Protein AF-A0A7Y7NNA1-F1 (afdb_monomer_lite)

Radius of gyration: 13.97 Å; chains: 1; bounding box: 38×29×33 Å

Foldseek 3Di:
DQQWEKEKEAEAEAEPDPPLDDPCPDPVVVVLQVVLQVVCVVVRHGYYYYYDDVDYFYDPDLLSVQLRIWMATVVLPRHTHGLCQQPPDDPPSDNSVSVSVSVVCCSPPVVPRDDPPPDDPRPPGNPPPD

Structure (mmCIF, N/CA/C/O backbone):
data_AF-A0A7Y7NNA1-F1
#
_entry.id   AF-A0A7Y7NNA1-F1
#
loop_
_atom_site.group_PDB
_atom_site.id
_atom_site.type_symbol
_atom_site.label_atom_id
_atom_site.label_alt_id
_atom_site.label_comp_id
_atom_site.label_asym_id
_atom_site.label_entity_id
_atom_site.label_seq_id
_atom_site.pdbx_PDB_ins_code
_atom_site.Cartn_x
_atom_site.Cartn_y
_atom_site.Cartn_z
_atom_site.occupancy
_atom_site.B_iso_or_equiv
_atom_site.auth_seq_id
_atom_site.auth_comp_id
_atom_site.auth_asym_id
_atom_site.auth_atom_id
_atom_site.pdbx_PDB_model_num
ATOM 1 N N . MET A 1 1 ? -19.482 9.100 15.088 1.00 51.72 1 MET A N 1
ATOM 2 C CA . MET A 1 1 ? -18.130 8.512 15.195 1.00 51.72 1 MET A CA 1
ATOM 3 C C . MET A 1 1 ? -17.368 8.971 13.969 1.00 51.72 1 MET A C 1
ATOM 5 O O . MET A 1 1 ? -17.940 8.893 12.891 1.00 51.72 1 MET A O 1
ATOM 9 N N . SER A 1 2 ? -16.178 9.555 14.125 1.00 74.62 2 SER A N 1
ATOM 10 C CA . SER A 1 2 ? -15.379 9.963 12.962 1.00 74.62 2 SER A CA 1
ATOM 11 C C . SER A 1 2 ? -14.860 8.707 12.276 1.00 74.62 2 SER A C 1
ATOM 13 O O . SER A 1 2 ? -14.284 7.856 12.950 1.00 74.62 2 SER A O 1
ATOM 15 N N . MET A 1 3 ? -15.095 8.585 10.974 1.00 86.81 3 MET A N 1
ATOM 16 C CA . MET A 1 3 ? -14.561 7.485 10.175 1.00 86.81 3 MET A CA 1
ATOM 17 C C . MET A 1 3 ? -13.034 7.598 10.143 1.00 86.81 3 MET A C 1
ATOM 19 O O . MET A 1 3 ? -12.496 8.706 10.038 1.00 86.81 3 MET A O 1
ATOM 23 N N . LYS A 1 4 ? -12.330 6.475 10.293 1.00 94.62 4 LYS A N 1
ATOM 24 C CA . LYS A 1 4 ? -10.868 6.448 10.174 1.00 94.62 4 LYS A CA 1
ATOM 25 C C . LYS A 1 4 ? -10.510 6.560 8.698 1.00 94.62 4 LYS A C 1
ATOM 27 O O . LYS A 1 4 ? -11.035 5.793 7.904 1.00 94.62 4 LYS A O 1
ATOM 32 N N . LYS A 1 5 ? -9.631 7.492 8.335 1.00 97.06 5 LYS A N 1
ATOM 33 C CA . LYS A 1 5 ? -9.241 7.733 6.941 1.00 97.06 5 LYS A CA 1
ATOM 34 C C . LYS A 1 5 ? -7.835 7.210 6.683 1.00 97.06 5 LYS A C 1
ATOM 36 O O . LYS A 1 5 ? -6.890 7.654 7.333 1.00 97.06 5 LYS A O 1
ATOM 41 N N . ILE A 1 6 ? -7.716 6.301 5.722 1.00 98.00 6 ILE A N 1
ATOM 42 C CA . ILE A 1 6 ? -6.454 5.777 5.210 1.00 98.00 6 ILE A CA 1
ATOM 43 C C . ILE A 1 6 ? -6.301 6.220 3.756 1.00 98.00 6 ILE A C 1
ATOM 45 O O . ILE A 1 6 ? -7.232 6.122 2.963 1.00 98.00 6 ILE A O 1
ATOM 49 N N . THR A 1 7 ? -5.110 6.675 3.386 1.00 98.06 7 THR A N 1
ATOM 50 C CA . THR A 1 7 ? -4.791 7.035 2.001 1.00 98.06 7 THR A CA 1
ATOM 51 C C . THR A 1 7 ? -3.588 6.244 1.520 1.00 98.06 7 THR A C 1
ATOM 53 O O . THR A 1 7 ? -2.519 6.303 2.131 1.00 98.06 7 THR A O 1
ATOM 56 N N . ILE A 1 8 ? -3.750 5.534 0.406 1.00 97.19 8 ILE A N 1
ATOM 57 C CA . ILE A 1 8 ? -2.656 4.959 -0.370 1.00 97.19 8 ILE A CA 1
ATOM 58 C C . ILE A 1 8 ? -2.158 6.036 -1.334 1.00 97.19 8 ILE A C 1
ATOM 60 O O . ILE A 1 8 ? -2.930 6.532 -2.147 1.00 97.19 8 ILE A O 1
ATOM 64 N N . SER A 1 9 ? -0.876 6.395 -1.280 1.00 96.00 9 SER A N 1
ATOM 65 C CA . SER A 1 9 ? -0.259 7.254 -2.300 1.00 96.00 9 SER A CA 1
ATOM 66 C C . SER A 1 9 ? 0.717 6.450 -3.144 1.00 96.00 9 SER A C 1
ATOM 68 O O . SER A 1 9 ? 1.634 5.827 -2.605 1.00 96.00 9 SER A O 1
ATOM 70 N N . ILE A 1 10 ? 0.550 6.486 -4.463 1.00 95.62 10 ILE A N 1
ATOM 71 C CA . ILE A 1 10 ? 1.491 5.880 -5.405 1.00 95.62 10 ILE A CA 1
ATOM 72 C C . ILE A 1 10 ? 2.464 6.950 -5.885 1.00 95.62 10 ILE A C 1
ATOM 74 O O . ILE A 1 10 ? 2.066 7.890 -6.570 1.00 95.62 10 ILE A O 1
ATOM 78 N N . CYS A 1 11 ? 3.732 6.813 -5.508 1.00 93.56 11 CYS A N 1
ATOM 79 C CA . CYS A 1 11 ? 4.807 7.675 -5.980 1.00 93.56 11 CYS A CA 1
ATOM 80 C C . CYS A 1 11 ? 5.125 7.403 -7.454 1.00 93.56 11 CYS A C 1
ATOM 82 O O . CYS A 1 11 ? 4.969 6.273 -7.928 1.00 93.56 11 CYS A O 1
ATOM 84 N N . SER A 1 12 ? 5.671 8.406 -8.141 1.00 92.44 12 SER A N 1
ATOM 85 C CA . SER A 1 12 ? 6.315 8.217 -9.444 1.00 92.44 12 SER A CA 1
ATOM 86 C C . SER A 1 12 ? 7.409 7.151 -9.364 1.00 92.44 12 SER A C 1
ATOM 88 O O . SER A 1 12 ? 8.113 7.025 -8.357 1.00 92.44 12 SER A O 1
ATOM 90 N N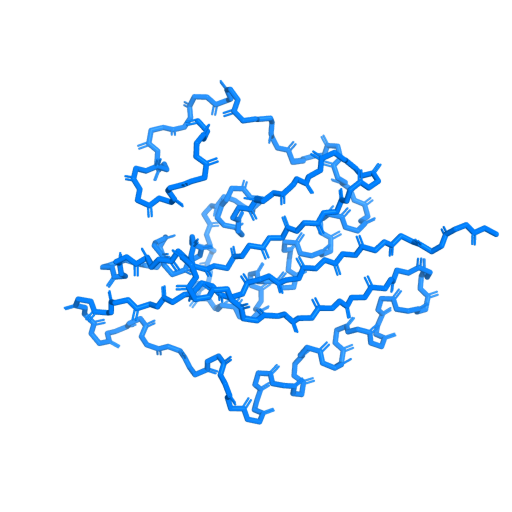 . GLN A 1 13 ? 7.574 6.375 -10.434 1.00 91.75 13 GLN A N 1
ATOM 91 C CA . GLN A 1 13 ? 8.497 5.239 -10.461 1.00 91.75 13 GLN A CA 1
ATOM 92 C C . GLN A 1 13 ? 9.456 5.350 -11.635 1.00 91.75 13 GLN A C 1
ATOM 94 O O . GLN A 1 13 ? 9.044 5.336 -12.793 1.00 91.75 13 GLN A O 1
ATOM 99 N N . ASN A 1 14 ? 10.748 5.383 -11.331 1.00 91.31 14 ASN A N 1
ATOM 100 C CA . ASN A 1 14 ? 11.796 5.226 -12.325 1.00 91.31 14 ASN A CA 1
ATOM 101 C C . ASN A 1 14 ? 12.332 3.790 -12.260 1.00 91.31 14 ASN A C 1
ATOM 103 O O . ASN A 1 14 ? 13.151 3.459 -11.401 1.00 91.31 14 ASN A O 1
ATOM 107 N N . HIS A 1 15 ? 11.835 2.916 -13.135 1.00 89.12 15 HIS A N 1
ATOM 108 C CA . HIS A 1 15 ? 12.225 1.504 -13.168 1.00 89.12 15 HIS A CA 1
ATOM 109 C C . HIS A 1 15 ? 13.588 1.331 -13.835 1.00 89.12 15 HIS A C 1
ATOM 111 O O . HIS A 1 15 ? 13.714 1.461 -15.049 1.00 89.12 15 HIS A O 1
ATOM 117 N N . ILE A 1 16 ? 14.603 0.989 -13.038 1.00 87.56 16 ILE A N 1
ATOM 118 C CA . ILE A 1 16 ? 15.959 0.682 -13.523 1.00 87.56 16 ILE A CA 1
ATOM 119 C C . ILE A 1 16 ? 16.007 -0.738 -14.114 1.00 87.56 16 ILE A C 1
ATOM 121 O O . ILE A 1 16 ? 16.844 -1.039 -14.965 1.00 87.56 16 ILE A O 1
ATOM 125 N N . ARG A 1 17 ? 15.105 -1.624 -13.669 1.00 80.00 17 ARG A N 1
ATOM 126 C CA . ARG A 1 17 ? 14.950 -3.002 -14.156 1.00 80.00 17 ARG A CA 1
ATOM 127 C C . ARG A 1 17 ? 13.487 -3.293 -14.471 1.00 80.00 17 ARG A C 1
ATOM 129 O O . ARG A 1 17 ? 12.608 -2.904 -13.711 1.00 80.00 17 ARG A O 1
ATOM 136 N N . ASP A 1 18 ? 13.238 -4.057 -15.531 1.00 80.38 18 ASP A N 1
ATOM 137 C CA . ASP A 1 18 ? 11.873 -4.383 -15.970 1.00 80.38 18 ASP A CA 1
ATOM 138 C C . ASP A 1 18 ? 11.161 -5.410 -15.078 1.00 80.38 18 ASP A C 1
ATOM 140 O O . ASP A 1 18 ? 9.935 -5.435 -15.023 1.00 80.38 18 ASP A O 1
ATOM 144 N N . ASN A 1 19 ? 11.913 -6.222 -14.329 1.00 81.81 19 ASN A N 1
ATOM 145 C CA . ASN A 1 19 ? 11.385 -7.347 -13.547 1.00 81.81 19 ASN A CA 1
ATOM 146 C C . ASN A 1 19 ? 10.472 -6.935 -12.374 1.00 81.81 19 ASN A C 1
ATOM 148 O O . ASN A 1 19 ? 9.914 -7.806 -11.713 1.00 81.81 19 ASN A O 1
ATOM 152 N N . TRP A 1 20 ? 10.340 -5.634 -12.099 1.00 84.06 20 TRP A N 1
ATOM 153 C CA . TRP A 1 20 ? 9.505 -5.084 -11.026 1.00 84.06 20 TRP A CA 1
ATOM 154 C C . TRP A 1 20 ? 8.433 -4.116 -11.530 1.00 84.06 20 TRP A C 1
ATOM 156 O O . TRP A 1 20 ? 7.792 -3.439 -10.727 1.00 84.06 20 TRP A O 1
ATOM 166 N N . LYS A 1 21 ? 8.217 -4.047 -12.847 1.00 85.56 21 LYS A N 1
ATOM 167 C CA . LYS A 1 21 ? 7.135 -3.249 -13.421 1.00 85.56 21 LYS A CA 1
ATOM 168 C C . LYS A 1 21 ? 5.790 -3.864 -13.049 1.00 85.56 21 LYS A C 1
ATOM 170 O O . LYS A 1 21 ? 5.493 -4.997 -13.413 1.00 85.56 21 LYS A O 1
ATOM 175 N N . VAL A 1 22 ? 4.973 -3.087 -12.345 1.00 84.94 22 VAL A N 1
ATOM 176 C CA . VAL A 1 22 ? 3.584 -3.424 -12.024 1.00 84.94 22 VAL A CA 1
ATOM 177 C C . VAL A 1 22 ? 2.701 -2.291 -12.516 1.00 84.94 22 VAL A C 1
ATOM 179 O O . VAL A 1 22 ? 3.024 -1.118 -12.322 1.00 84.94 22 VAL A O 1
ATOM 182 N N . ASN A 1 23 ? 1.589 -2.636 -13.161 1.00 87.75 23 ASN A N 1
ATOM 183 C CA . ASN A 1 23 ? 0.637 -1.648 -13.636 1.00 87.75 23 ASN A CA 1
ATOM 184 C C . ASN A 1 23 ? -0.238 -1.148 -12.474 1.00 87.75 23 ASN A C 1
ATOM 186 O O . ASN A 1 23 ? -1.253 -1.755 -12.152 1.00 87.75 23 ASN A O 1
ATOM 190 N N . LEU A 1 24 ? 0.166 -0.039 -11.853 1.00 88.62 24 LEU A N 1
ATOM 191 C CA . LEU A 1 24 ? -0.586 0.633 -10.784 1.00 88.62 24 LEU A CA 1
ATOM 192 C C . LEU A 1 24 ? -1.543 1.714 -11.311 1.00 88.62 24 LEU A C 1
ATOM 194 O O . LEU A 1 24 ? -1.911 2.616 -10.563 1.00 88.62 24 LEU A O 1
ATOM 198 N N . GLU A 1 25 ? -1.871 1.685 -12.601 1.00 85.75 25 GLU A N 1
ATOM 199 C CA . GLU A 1 25 ? -2.818 2.610 -13.250 1.00 85.75 25 GLU A CA 1
ATOM 200 C C . GLU A 1 25 ? -3.918 1.873 -14.023 1.00 85.75 25 GLU A C 1
ATOM 202 O O . GLU A 1 25 ? -4.859 2.494 -14.507 1.00 85.75 25 GLU A O 1
ATOM 207 N N . GLY A 1 26 ? -3.797 0.552 -14.164 1.00 89.50 26 GLY A N 1
ATOM 208 C CA . GLY A 1 26 ? -4.732 -0.261 -14.927 1.00 89.50 26 GLY A CA 1
ATOM 209 C C . GLY A 1 26 ? -5.962 -0.686 -14.138 1.00 89.50 26 GLY A C 1
ATOM 210 O O . GLY A 1 26 ? -5.991 -0.644 -12.908 1.00 89.50 26 GLY A O 1
ATOM 211 N N . ASP A 1 27 ? -6.940 -1.201 -14.880 1.00 94.19 27 ASP A N 1
ATOM 212 C CA . ASP A 1 27 ? -8.229 -1.670 -14.363 1.00 94.19 27 ASP A CA 1
ATOM 213 C C . ASP A 1 27 ? -8.088 -2.700 -13.238 1.00 94.19 27 ASP A C 1
ATOM 215 O O . ASP A 1 27 ? -8.861 -2.686 -12.287 1.00 94.19 27 ASP A O 1
ATOM 219 N N . GLU A 1 28 ? -7.069 -3.562 -13.305 1.00 94.88 28 GLU A N 1
ATOM 220 C CA . GLU A 1 28 ? -6.800 -4.559 -12.265 1.00 94.88 28 GLU A CA 1
ATOM 221 C C . GLU A 1 28 ? -6.477 -3.906 -10.914 1.00 94.88 28 GLU A C 1
ATOM 223 O O . GLU A 1 28 ? -6.985 -4.329 -9.876 1.00 94.88 28 GLU A O 1
ATOM 228 N N . PHE A 1 29 ? -5.658 -2.850 -10.922 1.00 95.25 29 PHE A N 1
ATOM 229 C CA . PHE A 1 29 ? -5.310 -2.131 -9.702 1.00 95.25 29 PHE A CA 1
ATOM 230 C C . PHE A 1 29 ? -6.495 -1.314 -9.182 1.00 95.25 29 PHE A C 1
ATOM 232 O O . PHE A 1 29 ? -6.748 -1.320 -7.978 1.00 95.25 29 PHE A O 1
ATOM 239 N N . ASN A 1 30 ? -7.260 -0.685 -10.078 1.00 94.94 30 ASN A N 1
ATOM 240 C CA . ASN A 1 30 ? -8.460 0.064 -9.707 1.00 94.94 30 ASN A CA 1
ATOM 241 C C . ASN A 1 30 ? -9.493 -0.853 -9.035 1.00 94.94 30 ASN A C 1
ATOM 243 O O . ASN A 1 30 ? -9.893 -0.586 -7.902 1.00 94.94 30 ASN A O 1
ATOM 247 N N . ALA A 1 31 ? -9.817 -1.991 -9.658 1.00 96.94 31 ALA A N 1
ATOM 248 C CA . ALA A 1 31 ? -10.731 -2.987 -9.100 1.00 96.94 31 ALA A CA 1
ATOM 249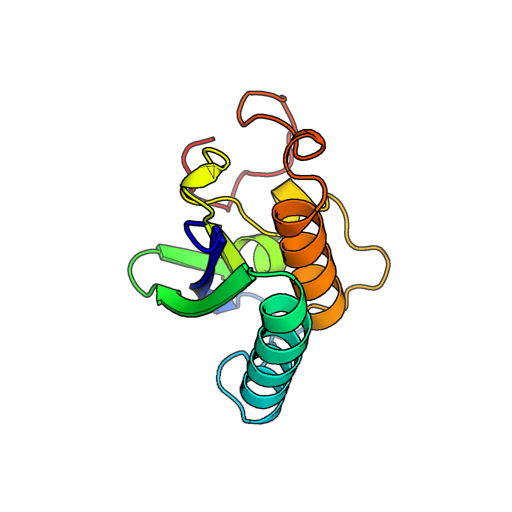 C C . ALA A 1 31 ? -10.237 -3.539 -7.751 1.00 96.94 31 ALA A C 1
ATOM 251 O O . ALA A 1 31 ? -11.026 -3.742 -6.828 1.00 96.94 31 ALA A O 1
ATOM 252 N N . PHE A 1 32 ? -8.923 -3.746 -7.604 1.00 97.75 32 PHE A N 1
ATOM 253 C CA . PHE A 1 32 ? -8.324 -4.116 -6.322 1.00 97.75 32 PHE A CA 1
ATOM 254 C C . PHE A 1 32 ? -8.554 -3.043 -5.245 1.00 97.75 32 PHE A C 1
ATOM 256 O O . PHE A 1 32 ? -8.956 -3.379 -4.129 1.00 97.75 32 PHE A O 1
ATOM 263 N N . THR A 1 33 ? -8.306 -1.764 -5.552 1.00 96.94 33 THR A N 1
ATOM 264 C CA . THR A 1 33 ? -8.485 -0.675 -4.579 1.00 96.94 33 THR A CA 1
ATOM 265 C C . THR A 1 33 ? -9.949 -0.432 -4.225 1.00 96.94 33 THR A C 1
ATOM 267 O O . THR A 1 33 ? -10.243 -0.189 -3.056 1.00 96.94 33 THR A O 1
ATOM 270 N N . GLU A 1 34 ? -10.863 -0.559 -5.189 1.00 97.00 34 GLU A N 1
ATOM 271 C CA . GLU A 1 34 ? -12.309 -0.461 -4.971 1.00 97.00 34 GLU A CA 1
ATOM 272 C C . GLU A 1 34 ? -12.795 -1.582 -4.052 1.00 97.00 34 GLU A C 1
ATOM 274 O O . GLU A 1 34 ? -13.379 -1.304 -3.006 1.00 97.00 34 GLU A O 1
ATOM 279 N N . GLY A 1 35 ? -12.454 -2.838 -4.362 1.00 98.00 35 GLY A N 1
ATOM 280 C CA . GLY A 1 35 ? -12.823 -3.978 -3.521 1.00 98.00 35 GLY A CA 1
ATOM 281 C C . GLY A 1 35 ? -12.253 -3.876 -2.103 1.00 98.00 35 GLY A C 1
ATOM 282 O O . GLY A 1 35 ? -12.948 -4.153 -1.128 1.00 98.00 35 GLY A O 1
ATOM 283 N N . LEU A 1 36 ? -11.005 -3.416 -1.955 1.00 98.06 36 LEU A N 1
ATOM 284 C CA . LEU A 1 36 ? -10.416 -3.193 -0.633 1.00 98.06 36 LEU A CA 1
ATOM 285 C C . LEU A 1 36 ? -11.116 -2.057 0.132 1.00 98.06 36 LEU A C 1
ATOM 287 O O . LEU A 1 36 ? -11.279 -2.157 1.348 1.00 98.06 36 LEU A O 1
ATOM 291 N N . SER A 1 37 ? -11.533 -0.994 -0.559 1.00 97.81 37 SER A N 1
ATOM 292 C CA . SER A 1 37 ? -12.282 0.113 0.043 1.00 97.81 37 SER A CA 1
ATOM 293 C C . SER A 1 37 ? -13.657 -0.346 0.537 1.00 97.81 37 SER A C 1
ATOM 295 O O . SER A 1 37 ? -14.019 -0.070 1.680 1.00 97.81 37 SER A O 1
ATOM 297 N N . GLU A 1 38 ? -14.379 -1.140 -0.259 1.00 97.69 38 GLU A N 1
ATOM 298 C CA . GLU A 1 38 ? -15.661 -1.738 0.137 1.00 97.69 38 GLU A CA 1
ATOM 299 C C . GLU A 1 38 ? -15.528 -2.658 1.360 1.00 97.69 38 GLU A C 1
ATOM 301 O O . GLU A 1 38 ? -16.320 -2.558 2.302 1.00 97.69 38 GLU A O 1
ATOM 306 N N . GLU A 1 39 ? -14.503 -3.520 1.385 1.00 97.44 39 GLU A N 1
ATOM 307 C CA . GLU A 1 39 ? -14.211 -4.385 2.536 1.00 97.44 39 GLU A CA 1
ATOM 308 C C . GLU A 1 39 ? -13.990 -3.565 3.821 1.00 97.44 39 GLU A C 1
ATOM 310 O O . GLU A 1 39 ? -14.499 -3.920 4.885 1.00 97.44 39 GLU A O 1
ATOM 315 N N . LEU A 1 40 ? -13.241 -2.464 3.733 1.00 97.44 40 LEU A N 1
ATOM 316 C CA . LEU A 1 40 ? -12.881 -1.613 4.872 1.00 97.44 40 LEU A CA 1
ATOM 317 C C . LEU A 1 40 ? -14.023 -0.703 5.336 1.00 97.44 40 LEU A C 1
ATOM 319 O O . LEU A 1 40 ? -14.153 -0.446 6.538 1.00 97.44 40 LEU A O 1
ATOM 323 N N . ALA A 1 41 ? -14.891 -0.276 4.419 1.00 96.94 41 ALA A N 1
ATOM 324 C CA . ALA A 1 41 ? -16.058 0.541 4.734 1.00 96.94 41 ALA A CA 1
ATOM 325 C C . ALA A 1 41 ? -16.993 -0.160 5.734 1.00 96.94 41 ALA A C 1
ATOM 327 O O . ALA A 1 41 ? -17.533 0.487 6.635 1.00 96.94 41 ALA A O 1
ATOM 328 N N . ALA A 1 42 ? -17.109 -1.493 5.658 1.00 95.50 42 ALA A N 1
ATOM 329 C CA . ALA A 1 42 ? -17.872 -2.301 6.614 1.00 95.50 42 ALA A CA 1
ATOM 330 C C . ALA A 1 42 ? -17.363 -2.185 8.067 1.00 95.50 42 ALA A C 1
ATOM 332 O O . ALA A 1 42 ? -18.112 -2.446 9.009 1.00 95.50 42 ALA A O 1
ATOM 333 N N . PHE A 1 43 ? -16.112 -1.756 8.257 1.00 95.75 43 PHE A N 1
ATOM 334 C CA . PHE A 1 43 ? -15.480 -1.541 9.560 1.00 95.75 43 PHE A CA 1
ATOM 335 C C . PHE A 1 43 ? -15.348 -0.057 9.936 1.00 95.75 43 PHE A C 1
ATOM 337 O O . PHE A 1 43 ? -14.686 0.269 10.921 1.00 95.75 43 PHE A O 1
ATOM 344 N N . GLY A 1 44 ? -15.967 0.857 9.180 1.00 96.12 44 GLY A N 1
ATOM 345 C CA . GLY A 1 44 ? -15.866 2.297 9.434 1.00 96.12 44 GLY A CA 1
ATOM 346 C C . GLY A 1 44 ? -14.488 2.875 9.102 1.00 96.12 44 GLY A C 1
ATOM 347 O O . GLY A 1 44 ? -14.024 3.803 9.775 1.00 96.12 44 GLY A O 1
ATOM 348 N N . VAL A 1 45 ? -13.830 2.320 8.082 1.00 97.38 45 VAL A N 1
ATOM 349 C CA . VAL A 1 45 ? -12.564 2.817 7.543 1.00 97.38 45 VAL A CA 1
ATOM 350 C C . VAL A 1 45 ? -12.788 3.296 6.108 1.00 97.38 45 VAL A C 1
ATOM 352 O O . VAL A 1 45 ? -13.268 2.551 5.263 1.00 97.38 45 VAL A O 1
ATOM 355 N N . GLU A 1 46 ? -12.431 4.547 5.843 1.00 97.81 46 GLU A N 1
ATOM 356 C CA . GLU A 1 46 ? -12.375 5.144 4.510 1.00 97.81 46 GLU A CA 1
ATOM 357 C C . GLU A 1 46 ? -11.011 4.849 3.891 1.00 97.81 46 GLU A C 1
ATOM 359 O O . GLU A 1 46 ? -9.985 5.131 4.520 1.00 97.81 46 GLU A O 1
ATOM 364 N N . LEU A 1 47 ? -10.989 4.315 2.671 1.00 97.88 47 LEU A N 1
ATOM 365 C CA . LEU A 1 47 ? -9.762 4.121 1.911 1.00 97.88 47 LEU A CA 1
ATOM 366 C C . LEU A 1 47 ? -9.790 4.957 0.633 1.00 97.88 47 LEU A C 1
ATOM 368 O O . LEU A 1 47 ? -10.616 4.718 -0.246 1.00 97.88 47 LEU A O 1
ATOM 372 N N . ASP A 1 48 ? -8.817 5.855 0.513 1.00 96.94 48 ASP A N 1
ATOM 373 C CA . ASP A 1 48 ? -8.515 6.575 -0.721 1.00 96.94 48 ASP A CA 1
ATOM 374 C C . ASP A 1 48 ? -7.250 6.027 -1.382 1.00 96.94 48 ASP A C 1
ATOM 376 O O . ASP A 1 48 ? -6.313 5.594 -0.706 1.00 96.94 48 ASP A O 1
ATOM 380 N N . CYS A 1 49 ? -7.174 6.140 -2.706 1.00 96.38 49 CYS A N 1
ATOM 381 C CA . CYS A 1 49 ? -5.949 5.920 -3.465 1.00 96.38 49 CYS A CA 1
ATOM 382 C C . CYS A 1 49 ? -5.650 7.143 -4.339 1.00 96.38 49 CYS A C 1
ATOM 384 O O . CYS A 1 49 ? -6.495 7.577 -5.118 1.00 96.38 49 CYS A O 1
ATOM 386 N N . ILE A 1 50 ? -4.445 7.702 -4.215 1.00 95.44 50 ILE A N 1
ATOM 387 C CA . ILE A 1 50 ? -4.005 8.898 -4.941 1.00 95.44 50 ILE A CA 1
ATOM 388 C C . ILE A 1 50 ? -2.658 8.673 -5.630 1.00 95.44 50 ILE A C 1
ATOM 390 O O . ILE A 1 50 ? -1.872 7.801 -5.251 1.00 95.44 50 ILE A O 1
ATOM 394 N N . ARG A 1 51 ? -2.361 9.506 -6.630 1.00 93.88 51 ARG A N 1
ATOM 395 C CA . ARG A 1 51 ? -1.021 9.620 -7.219 1.00 93.88 51 ARG A CA 1
ATOM 396 C C . ARG A 1 51 ? -0.245 10.725 -6.517 1.00 93.88 51 ARG A C 1
ATOM 398 O O . ARG A 1 51 ? -0.810 11.749 -6.141 1.00 93.88 51 ARG A O 1
ATOM 405 N N . ASN A 1 52 ? 1.048 10.504 -6.335 1.00 90.06 52 ASN A N 1
ATOM 406 C CA . ASN A 1 52 ? 1.969 11.478 -5.778 1.00 90.06 52 ASN A CA 1
ATOM 407 C C . ASN A 1 52 ? 3.186 11.611 -6.693 1.00 90.06 52 ASN A C 1
ATOM 409 O O . ASN A 1 52 ? 4.207 10.948 -6.504 1.00 90.06 52 ASN A O 1
ATOM 413 N N . ASP A 1 53 ? 3.085 12.527 -7.649 1.00 88.50 53 ASP A N 1
ATOM 414 C CA . ASP A 1 53 ? 4.144 12.752 -8.630 1.00 88.50 53 ASP A CA 1
ATOM 415 C C . ASP A 1 53 ? 5.284 13.636 -8.091 1.00 88.50 53 ASP A C 1
ATOM 417 O O . ASP A 1 53 ? 6.285 13.848 -8.774 1.00 88.50 53 ASP A O 1
ATOM 421 N N . VAL A 1 54 ? 5.168 14.133 -6.849 1.00 87.06 54 VAL A N 1
ATOM 422 C CA . VAL A 1 54 ? 6.189 14.970 -6.192 1.00 87.06 54 VAL A CA 1
ATOM 423 C C . VAL A 1 54 ? 7.432 14.153 -5.839 1.00 87.06 54 VAL A C 1
ATOM 425 O O . VAL A 1 54 ? 8.548 14.669 -5.860 1.00 87.06 54 VAL A O 1
ATOM 428 N N . VAL A 1 55 ? 7.253 12.870 -5.515 1.00 85.81 55 VAL A N 1
ATOM 429 C CA . VAL A 1 55 ? 8.341 11.964 -5.134 1.00 85.81 55 VAL A CA 1
ATOM 430 C C . VAL A 1 55 ? 8.490 10.892 -6.201 1.00 85.81 55 VAL A C 1
ATOM 432 O O . VAL A 1 55 ? 7.533 10.197 -6.526 1.00 85.81 55 VAL A O 1
ATOM 435 N N . THR A 1 56 ? 9.710 10.724 -6.711 1.00 90.88 56 THR A N 1
ATOM 436 C CA . THR A 1 56 ? 10.054 9.630 -7.628 1.00 90.88 56 THR A CA 1
ATOM 437 C C . THR A 1 56 ? 10.959 8.624 -6.931 1.00 90.88 56 THR A C 1
ATOM 439 O O . THR A 1 56 ? 12.004 8.992 -6.398 1.00 90.88 56 THR A O 1
ATOM 442 N N . VAL A 1 57 ? 10.578 7.348 -6.961 1.00 89.56 57 VAL A N 1
ATOM 443 C CA . VAL A 1 57 ? 11.367 6.237 -6.418 1.00 89.56 57 VAL A CA 1
ATOM 444 C C . VAL A 1 57 ? 12.074 5.505 -7.554 1.00 89.56 57 VAL A C 1
ATOM 446 O O . VAL A 1 57 ? 11.453 5.108 -8.541 1.00 89.56 57 VAL A O 1
ATOM 449 N N . ASN A 1 58 ? 13.383 5.302 -7.409 1.00 91.19 58 ASN A N 1
ATOM 450 C CA . ASN A 1 58 ? 14.169 4.490 -8.334 1.00 91.19 58 ASN A CA 1
ATOM 451 C C . ASN A 1 58 ? 13.961 3.004 -8.023 1.00 91.19 58 ASN A C 1
ATOM 453 O O . ASN A 1 58 ? 14.472 2.509 -7.023 1.00 91.19 5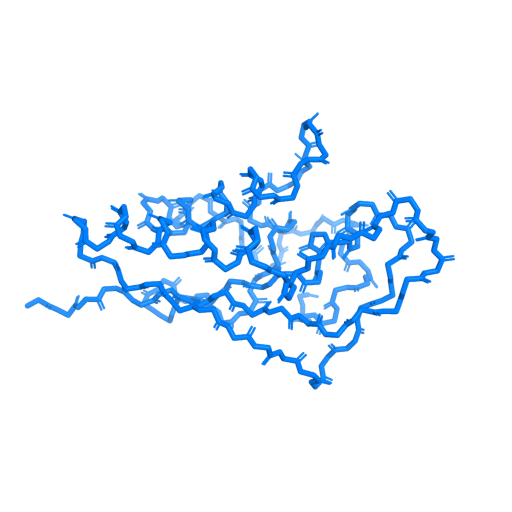8 ASN A O 1
ATOM 457 N N . VAL A 1 59 ? 13.237 2.275 -8.865 1.00 91.00 59 VAL A N 1
ATOM 458 C CA . VAL A 1 59 ? 12.907 0.868 -8.615 1.00 91.00 59 VAL A CA 1
ATOM 459 C C . VAL A 1 59 ? 13.989 -0.037 -9.207 1.00 91.00 59 VAL A C 1
ATOM 461 O O . VAL A 1 59 ? 14.057 -0.240 -10.420 1.00 91.00 59 VAL A O 1
ATOM 464 N N . ASN A 1 60 ? 14.852 -0.584 -8.344 1.00 90.56 60 ASN A N 1
ATOM 465 C CA . ASN A 1 60 ? 15.888 -1.562 -8.710 1.00 90.56 60 ASN A CA 1
ATOM 466 C C . ASN A 1 60 ? 15.655 -2.942 -8.059 1.00 90.56 60 ASN A C 1
ATOM 468 O O . ASN A 1 60 ? 16.190 -3.962 -8.501 1.00 90.56 60 ASN A O 1
ATOM 472 N N . SER A 1 61 ? 14.834 -2.983 -7.013 1.00 90.19 61 SER A N 1
ATOM 473 C CA . SER A 1 61 ? 14.462 -4.176 -6.261 1.00 90.19 61 SER A CA 1
ATOM 474 C C . SER A 1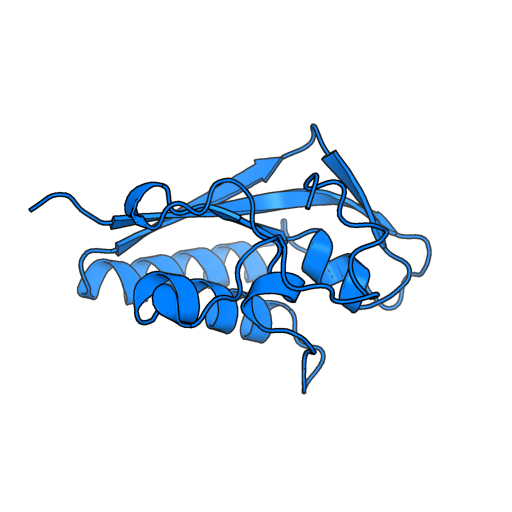 61 ? 12.979 -4.154 -5.891 1.00 90.19 61 SER A C 1
ATOM 476 O O . SER A 1 61 ? 12.331 -3.108 -5.917 1.00 90.19 61 SER A O 1
ATOM 478 N N . TYR A 1 62 ? 12.447 -5.299 -5.461 1.00 91.81 62 TYR A N 1
ATOM 479 C CA . TYR A 1 62 ? 11.091 -5.358 -4.914 1.00 91.81 62 TYR A CA 1
ATOM 480 C C . TYR A 1 62 ? 10.923 -4.486 -3.660 1.00 91.81 62 TYR A C 1
ATOM 482 O O . TYR A 1 62 ? 9.869 -3.900 -3.446 1.00 91.81 62 TYR A O 1
ATOM 490 N N . ALA A 1 63 ? 11.970 -4.345 -2.841 1.00 90.50 63 ALA A N 1
ATOM 491 C CA . ALA A 1 63 ? 11.929 -3.453 -1.684 1.00 90.50 63 ALA A CA 1
ATOM 492 C C . ALA A 1 63 ? 11.733 -1.985 -2.107 1.00 90.50 63 ALA A C 1
ATOM 494 O O . ALA A 1 63 ? 10.971 -1.262 -1.470 1.00 90.50 63 ALA A O 1
ATOM 495 N N . ASP A 1 64 ? 12.351 -1.561 -3.214 1.00 90.25 64 ASP A N 1
ATOM 496 C CA . ASP A 1 64 ? 12.124 -0.227 -3.782 1.00 90.25 64 ASP A CA 1
ATOM 497 C C . ASP A 1 64 ? 10.695 -0.074 -4.312 1.00 90.25 64 ASP A C 1
ATOM 499 O O . ASP A 1 64 ? 10.077 0.969 -4.115 1.00 90.25 64 ASP A O 1
ATOM 503 N N . LEU A 1 65 ? 10.138 -1.125 -4.921 1.00 92.94 65 LEU A N 1
ATOM 504 C CA . LEU A 1 65 ? 8.743 -1.131 -5.364 1.00 92.94 65 LEU A CA 1
ATOM 505 C C . LEU A 1 65 ? 7.780 -0.945 -4.181 1.00 92.94 65 LEU A C 1
ATOM 507 O O . LEU A 1 65 ? 6.863 -0.131 -4.255 1.00 92.94 65 LEU A O 1
ATOM 511 N N . LEU A 1 66 ? 8.027 -1.621 -3.054 1.00 93.88 66 LEU A N 1
ATOM 512 C CA . LEU A 1 66 ? 7.265 -1.405 -1.818 1.00 93.88 66 LEU A CA 1
ATOM 513 C C . LEU A 1 66 ? 7.438 0.019 -1.261 1.00 93.88 66 LEU A C 1
ATOM 515 O O . LEU A 1 66 ? 6.535 0.541 -0.610 1.00 93.88 66 LEU A O 1
ATOM 519 N N . ASN A 1 67 ? 8.580 0.664 -1.508 1.00 90.88 67 ASN A N 1
ATOM 520 C CA . ASN A 1 67 ? 8.823 2.053 -1.118 1.00 90.88 67 ASN A CA 1
ATOM 521 C C . ASN A 1 67 ? 8.105 3.067 -2.021 1.00 90.88 67 ASN A C 1
ATOM 523 O O . ASN A 1 67 ? 7.885 4.204 -1.601 1.00 90.88 67 ASN A O 1
ATOM 527 N N . ALA A 1 68 ? 7.709 2.678 -3.232 1.00 92.81 68 ALA A N 1
ATOM 528 C CA . ALA A 1 68 ? 6.921 3.523 -4.126 1.00 92.81 68 ALA A CA 1
ATOM 529 C C . ALA A 1 68 ? 5.439 3.611 -3.728 1.00 92.81 68 ALA A C 1
ATOM 531 O O . ALA A 1 68 ? 4.713 4.436 -4.275 1.00 92.81 68 ALA A O 1
ATOM 532 N N . VAL A 1 69 ? 4.987 2.799 -2.768 1.00 95.00 69 VAL A N 1
ATOM 533 C CA . VAL A 1 69 ? 3.618 2.837 -2.246 1.00 95.00 69 VAL A CA 1
ATOM 534 C C . VAL A 1 69 ? 3.630 3.310 -0.799 1.00 95.00 69 VAL A C 1
ATOM 536 O O . VAL A 1 69 ? 4.336 2.758 0.050 1.00 95.00 69 VAL A O 1
ATOM 539 N N . ARG A 1 70 ? 2.844 4.347 -0.518 1.00 94.38 70 ARG A N 1
ATOM 540 C CA . ARG A 1 70 ? 2.752 5.002 0.787 1.00 94.38 70 ARG A CA 1
ATOM 541 C C . ARG A 1 70 ? 1.381 4.829 1.392 1.00 94.38 70 ARG A C 1
ATOM 543 O O . ARG A 1 70 ? 0.398 4.779 0.668 1.00 94.38 70 ARG A O 1
ATOM 550 N N . VAL A 1 71 ? 1.336 4.789 2.713 1.00 95.94 71 VAL A N 1
ATOM 551 C CA . VAL A 1 71 ? 0.118 4.752 3.505 1.00 95.94 71 VAL A CA 1
ATOM 552 C C . VAL A 1 71 ? 0.167 5.886 4.521 1.00 95.94 71 VAL A C 1
ATOM 554 O O . VAL A 1 71 ? 1.141 6.050 5.265 1.00 95.94 71 VAL A O 1
ATOM 557 N N . THR A 1 72 ? -0.912 6.653 4.548 1.00 95.69 72 THR A N 1
ATOM 558 C CA . THR A 1 72 ? -1.160 7.736 5.495 1.00 95.69 72 THR A CA 1
ATOM 559 C C . THR A 1 72 ? -2.415 7.390 6.284 1.00 95.69 72 THR A C 1
ATOM 561 O O . THR A 1 72 ? -3.399 6.932 5.712 1.00 95.69 72 THR A O 1
ATOM 564 N N . SER A 1 73 ? -2.377 7.599 7.594 1.00 96.06 73 SER A N 1
ATOM 565 C CA . SER A 1 73 ? -3.522 7.507 8.497 1.00 96.06 73 SER A CA 1
ATOM 566 C C . SER A 1 73 ? -3.323 8.523 9.623 1.00 96.06 73 SER A C 1
ATOM 568 O O . SER A 1 73 ? -2.637 8.234 10.611 1.00 96.06 73 SER A O 1
ATOM 570 N N . PRO A 1 74 ? -3.861 9.749 9.481 1.00 93.88 74 PRO A N 1
ATOM 571 C CA . PRO A 1 74 ? -3.585 10.833 10.420 1.00 93.88 74 PRO A CA 1
ATOM 572 C C . PRO A 1 74 ? -4.050 10.528 11.846 1.00 93.88 74 PRO A C 1
ATOM 574 O O . PRO A 1 74 ? -3.400 10.944 12.801 1.00 93.88 74 PRO A O 1
ATOM 577 N N . SER A 1 75 ? -5.137 9.765 12.000 1.00 93.56 75 SER A N 1
ATOM 578 C CA . SER A 1 75 ? -5.653 9.358 13.313 1.00 93.56 75 SER A CA 1
ATOM 579 C C . SER A 1 75 ? -4.716 8.418 14.073 1.00 93.56 75 SER A C 1
ATOM 581 O O . SER A 1 75 ? -4.804 8.360 15.293 1.00 93.56 75 SER A O 1
ATOM 583 N N . ASP A 1 76 ? -3.822 7.710 13.372 1.00 92.38 76 ASP A N 1
ATOM 584 C CA . ASP A 1 76 ? -2.806 6.838 13.980 1.00 92.38 76 ASP A CA 1
ATOM 585 C C . ASP A 1 76 ? -1.408 7.487 13.994 1.00 92.38 76 ASP A C 1
ATOM 587 O O . ASP A 1 76 ? -0.423 6.839 14.335 1.00 92.38 76 ASP A O 1
ATOM 591 N N . GLY A 1 77 ? -1.288 8.756 13.583 1.00 90.19 77 GLY A N 1
ATOM 592 C CA . GLY A 1 77 ? -0.003 9.455 13.489 1.00 90.19 77 GLY A CA 1
ATOM 593 C C . GLY A 1 77 ? 0.857 9.065 12.278 1.00 90.19 77 GLY A C 1
ATOM 594 O O . GLY A 1 77 ? 2.011 9.483 12.187 1.00 90.19 77 GLY A O 1
ATOM 595 N N . PHE A 1 78 ? 0.325 8.305 11.315 1.00 90.19 78 PHE A N 1
ATOM 596 C CA . PHE A 1 78 ? 1.057 7.947 10.099 1.00 90.19 78 PHE A CA 1
ATOM 597 C C . PHE A 1 78 ? 0.871 9.008 9.024 1.00 90.19 78 PHE A C 1
ATOM 599 O O . PHE A 1 78 ? -0.206 9.136 8.450 1.00 90.19 78 PHE A O 1
ATOM 606 N N . ILE A 1 79 ? 1.936 9.742 8.707 1.00 86.06 79 ILE A N 1
ATOM 607 C CA . ILE A 1 79 ? 1.880 10.811 7.701 1.00 86.06 79 ILE A CA 1
ATOM 608 C C . ILE A 1 79 ? 2.309 10.353 6.299 1.00 86.06 79 ILE A C 1
ATOM 610 O O . ILE A 1 79 ? 1.763 10.861 5.324 1.00 86.06 79 ILE A O 1
ATOM 614 N N . ASN A 1 80 ? 3.251 9.404 6.173 1.00 85.44 80 ASN A N 1
ATOM 615 C CA . ASN A 1 80 ? 3.798 8.983 4.870 1.00 85.44 80 ASN A CA 1
ATOM 616 C C . ASN A 1 80 ? 4.603 7.656 4.918 1.00 85.44 80 ASN A C 1
ATOM 618 O O . ASN A 1 80 ? 5.753 7.576 4.467 1.00 85.44 80 ASN A O 1
ATOM 622 N N . LYS A 1 81 ? 4.043 6.597 5.512 1.00 91.00 81 LYS A N 1
ATOM 623 C CA . LYS A 1 81 ? 4.764 5.327 5.718 1.00 91.00 81 LYS A CA 1
ATOM 624 C C . LYS A 1 81 ? 4.830 4.506 4.436 1.00 91.00 81 LYS A C 1
ATOM 626 O O . LYS A 1 81 ? 3.803 4.297 3.806 1.00 91.00 81 LYS A O 1
ATOM 631 N N . CYS A 1 82 ? 6.001 4.001 4.037 1.00 92.56 82 CYS A N 1
ATOM 632 C CA . CYS A 1 82 ? 6.037 3.037 2.931 1.00 92.56 82 CYS A CA 1
ATOM 633 C C . CYS A 1 82 ? 5.463 1.683 3.343 1.00 92.56 82 CYS A C 1
ATOM 635 O O . CYS A 1 82 ? 5.604 1.249 4.487 1.00 92.56 82 CYS A O 1
ATOM 637 N N . VAL A 1 83 ? 4.887 0.974 2.372 1.00 94.62 83 VAL A N 1
ATOM 638 C CA . VAL A 1 83 ? 4.404 -0.401 2.553 1.00 94.62 83 VAL A CA 1
ATOM 639 C C . VAL A 1 83 ? 5.518 -1.297 3.100 1.00 94.62 83 VAL A C 1
ATOM 641 O O . VAL A 1 83 ? 5.284 -2.056 4.037 1.00 94.62 83 VAL A O 1
ATOM 644 N N . GLY A 1 84 ? 6.747 -1.142 2.594 1.00 91.56 84 GLY A N 1
ATOM 645 C CA . GLY A 1 84 ? 7.917 -1.886 3.071 1.00 91.56 84 GLY A CA 1
ATOM 646 C C . GLY A 1 84 ? 8.244 -1.656 4.552 1.00 91.56 84 GLY A C 1
ATOM 647 O O . GLY A 1 84 ? 8.652 -2.591 5.238 1.00 91.56 84 GLY A O 1
ATOM 648 N N . HIS A 1 85 ? 8.013 -0.450 5.081 1.00 90.12 85 HIS A N 1
ATOM 649 C CA . HIS A 1 85 ? 8.167 -0.163 6.513 1.00 90.12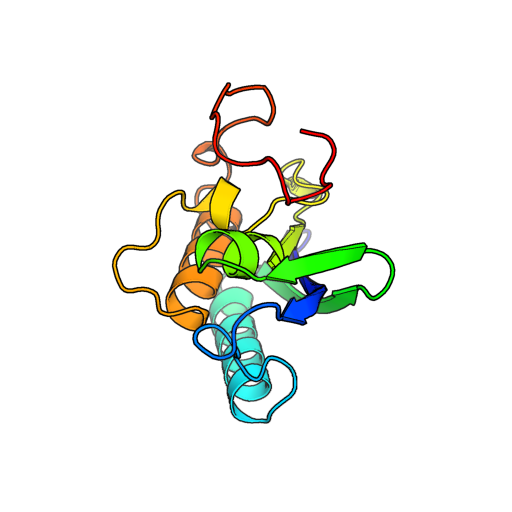 85 HIS A CA 1
ATOM 650 C C . HIS A 1 85 ? 7.088 -0.862 7.339 1.00 90.12 85 HIS A C 1
ATOM 652 O O . HIS A 1 85 ? 7.385 -1.487 8.352 1.00 90.12 85 HIS A O 1
ATOM 658 N N . ILE A 1 86 ? 5.840 -0.808 6.871 1.00 93.12 86 ILE A N 1
ATOM 659 C CA . ILE A 1 86 ? 4.674 -1.342 7.588 1.00 93.12 86 ILE A CA 1
ATOM 660 C C . ILE A 1 86 ? 4.726 -2.868 7.706 1.00 93.12 86 ILE A C 1
ATOM 662 O O . ILE A 1 86 ? 4.368 -3.423 8.744 1.00 93.12 86 ILE A O 1
ATOM 666 N N . ILE A 1 87 ? 5.145 -3.561 6.645 1.00 93.00 87 ILE A N 1
ATOM 667 C CA . ILE A 1 87 ? 5.082 -5.031 6.587 1.00 93.00 87 ILE A CA 1
ATOM 668 C C . ILE A 1 87 ? 6.450 -5.709 6.693 1.00 93.00 87 ILE A C 1
ATOM 670 O O . ILE A 1 87 ? 6.517 -6.932 6.828 1.00 93.00 87 ILE A O 1
ATOM 674 N N . GLY A 1 88 ? 7.540 -4.945 6.605 1.00 89.38 88 GLY A N 1
ATOM 675 C CA . GLY A 1 88 ? 8.883 -5.490 6.455 1.00 89.38 88 GLY A CA 1
ATOM 676 C C . GLY A 1 88 ? 9.072 -6.209 5.116 1.00 89.38 88 GLY A C 1
ATOM 677 O O . GLY A 1 88 ? 8.661 -5.734 4.058 1.00 89.38 88 GLY A O 1
ATOM 678 N N . GLN A 1 89 ? 9.729 -7.370 5.156 1.00 87.81 89 GLN A N 1
ATOM 679 C CA . GLN A 1 89 ? 10.032 -8.151 3.959 1.00 87.81 89 GLN A CA 1
ATOM 680 C C . GLN A 1 89 ? 8.782 -8.863 3.415 1.00 87.81 89 GLN A C 1
ATOM 682 O O . GLN A 1 89 ? 8.084 -9.598 4.126 1.00 87.81 89 GLN A O 1
ATOM 687 N N . SER A 1 90 ? 8.527 -8.696 2.117 1.00 91.81 90 SER A N 1
ATOM 688 C CA . SER A 1 90 ? 7.523 -9.492 1.410 1.00 91.81 90 SER A CA 1
ATOM 689 C C . SER A 1 90 ? 7.939 -10.952 1.301 1.00 91.81 90 SER A C 1
ATOM 691 O O . SER A 1 90 ? 9.094 -11.258 1.012 1.00 91.81 90 SER A O 1
ATOM 693 N N . GLN A 1 91 ? 6.981 -11.844 1.538 1.00 90.94 91 GLN A N 1
ATOM 694 C CA . GLN A 1 91 ? 7.199 -13.290 1.490 1.00 90.94 91 GLN A CA 1
ATOM 695 C C . GLN A 1 91 ? 6.990 -13.850 0.080 1.00 90.94 91 GLN A C 1
ATOM 697 O O . GLN A 1 91 ? 7.697 -14.764 -0.328 1.00 90.94 91 GLN A O 1
ATOM 702 N N . ASN A 1 92 ? 6.048 -13.270 -0.670 1.00 93.81 92 ASN A N 1
ATOM 703 C CA . ASN A 1 92 ? 5.597 -13.802 -1.958 1.00 93.81 92 ASN A CA 1
ATOM 704 C C . ASN A 1 92 ? 5.943 -12.899 -3.147 1.00 93.81 92 ASN A C 1
ATOM 706 O O . ASN A 1 92 ? 5.721 -13.302 -4.284 1.00 93.81 92 ASN A O 1
ATOM 710 N N . LEU A 1 93 ? 6.455 -11.687 -2.895 1.00 93.69 93 LEU A N 1
ATOM 711 C CA . LEU A 1 93 ? 6.749 -10.676 -3.918 1.00 93.69 93 LEU A CA 1
ATOM 712 C C . LEU A 1 93 ? 5.519 -10.312 -4.770 1.00 93.69 93 LEU A C 1
ATOM 714 O O . LEU A 1 93 ? 5.614 -10.108 -5.979 1.00 93.69 93 LEU A O 1
ATOM 718 N N . LYS A 1 94 ? 4.352 -10.242 -4.121 1.00 95.25 94 LYS A N 1
ATOM 719 C CA . LYS A 1 94 ? 3.069 -9.908 -4.744 1.00 95.25 94 LYS A CA 1
ATOM 720 C C . LYS A 1 94 ? 2.541 -8.582 -4.211 1.00 95.25 94 LYS A C 1
ATOM 722 O O . LYS A 1 94 ? 2.047 -8.506 -3.087 1.00 95.25 94 LYS A O 1
ATOM 727 N N . LEU A 1 95 ? 2.614 -7.548 -5.047 1.00 95.38 95 LEU A N 1
ATOM 728 C CA . LEU A 1 95 ? 2.409 -6.169 -4.607 1.00 95.38 95 LEU A CA 1
ATOM 729 C C . LEU A 1 95 ? 1.013 -5.928 -4.022 1.00 95.38 95 LEU A C 1
ATOM 731 O O . LEU A 1 95 ? 0.898 -5.288 -2.984 1.00 95.38 95 LEU A O 1
ATOM 735 N N . PHE A 1 96 ? -0.043 -6.472 -4.628 1.00 97.00 96 PHE A N 1
ATOM 736 C CA . PHE A 1 96 ? -1.412 -6.243 -4.146 1.00 97.00 96 PHE A CA 1
ATOM 737 C C . PHE A 1 96 ? -1.667 -6.934 -2.798 1.00 97.00 96 PHE A C 1
ATOM 739 O O . PHE A 1 96 ? -2.284 -6.347 -1.909 1.00 97.00 96 PHE A O 1
ATOM 746 N N . GLU A 1 97 ? -1.117 -8.139 -2.597 1.00 97.19 97 GLU A N 1
ATOM 747 C CA . GLU A 1 97 ? -1.156 -8.828 -1.297 1.00 97.19 97 GLU A CA 1
ATOM 748 C C . GLU A 1 97 ? -0.430 -8.002 -0.221 1.00 97.19 97 GLU A C 1
ATOM 750 O O . GLU A 1 97 ? -0.924 -7.845 0.897 1.00 97.19 97 GLU A O 1
ATOM 755 N N . ASP A 1 98 ? 0.723 -7.427 -0.568 1.00 97.75 98 ASP A N 1
ATOM 756 C CA . ASP A 1 98 ? 1.519 -6.604 0.340 1.00 97.75 98 ASP A CA 1
ATOM 757 C C . ASP A 1 98 ? 0.851 -5.263 0.681 1.00 97.75 98 ASP A C 1
ATOM 759 O O . ASP A 1 98 ? 0.852 -4.871 1.850 1.00 97.75 98 ASP A O 1
ATOM 763 N N . ILE A 1 99 ? 0.228 -4.594 -0.296 1.00 97.88 99 ILE A N 1
ATOM 764 C CA . ILE A 1 99 ? -0.568 -3.377 -0.073 1.00 97.88 99 ILE A CA 1
ATOM 765 C C . ILE A 1 99 ? -1.743 -3.688 0.855 1.00 97.88 99 ILE A C 1
ATOM 767 O O . ILE A 1 99 ? -1.906 -3.013 1.871 1.00 97.88 99 ILE A O 1
ATOM 771 N N . LYS A 1 100 ? -2.517 -4.746 0.573 1.00 98.25 100 LYS A N 1
ATOM 772 C CA . LYS A 1 100 ? -3.641 -5.165 1.427 1.00 98.25 100 LYS A CA 1
ATOM 773 C C . LYS A 1 100 ? -3.177 -5.452 2.854 1.00 98.25 100 LYS A C 1
ATOM 775 O O . LYS A 1 100 ? -3.806 -5.008 3.812 1.00 98.25 100 LYS A O 1
ATOM 780 N N . ARG A 1 101 ? -2.044 -6.141 3.016 1.00 97.88 101 ARG A N 1
ATOM 781 C CA . ARG A 1 101 ? -1.447 -6.421 4.330 1.00 97.88 101 ARG A CA 1
ATOM 782 C C . ARG A 1 101 ? -1.045 -5.145 5.071 1.00 97.88 101 ARG A C 1
ATOM 784 O O . ARG A 1 101 ? -1.276 -5.064 6.276 1.00 97.88 101 ARG A O 1
ATOM 791 N N . ALA A 1 102 ? -0.463 -4.168 4.377 1.00 97.50 102 ALA A N 1
ATOM 792 C CA . ALA A 1 102 ? -0.092 -2.889 4.974 1.00 97.50 102 ALA A CA 1
ATOM 793 C C . ALA A 1 102 ? -1.320 -2.096 5.426 1.00 97.50 102 ALA A C 1
ATOM 795 O O . ALA A 1 102 ? -1.380 -1.664 6.575 1.00 97.50 102 ALA A O 1
ATOM 796 N N . VAL A 1 103 ? -2.318 -1.963 4.551 1.00 98.00 103 VAL A N 1
ATOM 797 C CA . VAL A 1 103 ? -3.562 -1.244 4.846 1.00 98.00 103 VAL A CA 1
ATOM 798 C C . VAL A 1 103 ? -4.305 -1.899 6.005 1.00 98.00 103 VAL A C 1
ATOM 800 O O . VAL A 1 103 ? -4.660 -1.206 6.950 1.00 98.00 103 VAL A O 1
ATOM 803 N N . ASN A 1 104 ? -4.461 -3.226 6.006 1.00 98.00 104 ASN A N 1
ATOM 804 C CA . ASN A 1 104 ? -5.120 -3.937 7.104 1.00 98.00 104 ASN A CA 1
ATOM 805 C C . ASN A 1 104 ? -4.359 -3.799 8.426 1.00 98.00 104 ASN A C 1
ATOM 807 O O . ASN A 1 104 ? -4.975 -3.638 9.477 1.00 98.00 104 ASN A O 1
ATOM 811 N N . ARG A 1 105 ? -3.021 -3.826 8.393 1.00 97.31 105 ARG A N 1
ATOM 812 C CA . ARG A 1 105 ? -2.218 -3.586 9.595 1.00 97.31 105 ARG A CA 1
ATOM 813 C C . ARG A 1 105 ? -2.447 -2.177 10.135 1.00 97.31 105 ARG A C 1
ATOM 815 O O . ARG A 1 105 ? -2.685 -2.037 11.326 1.00 97.31 105 ARG A O 1
ATOM 822 N N . VAL A 1 106 ? -2.453 -1.158 9.276 1.00 97.00 106 VAL A N 1
ATOM 823 C CA . VAL A 1 106 ? -2.765 0.220 9.687 1.00 97.00 106 VAL A CA 1
ATOM 824 C C . VAL A 1 106 ? -4.207 0.345 10.178 1.00 97.00 106 VAL A C 1
ATOM 826 O O . VAL A 1 106 ? -4.441 1.007 11.181 1.00 97.00 106 VAL A O 1
ATOM 829 N N . ALA A 1 107 ? -5.172 -0.298 9.523 1.00 96.44 107 ALA A N 1
ATOM 830 C CA . ALA A 1 107 ? -6.583 -0.235 9.888 1.00 96.44 107 ALA A CA 1
ATOM 831 C C . ALA A 1 107 ? -6.850 -0.830 11.277 1.00 96.44 107 ALA A C 1
ATOM 833 O O . ALA A 1 107 ? -7.503 -0.175 12.092 1.00 96.44 107 ALA A O 1
ATOM 834 N N . PHE A 1 108 ? -6.309 -2.020 11.554 1.00 96.69 108 PHE A N 1
ATOM 835 C CA . PHE A 1 108 ? -6.736 -2.853 12.683 1.00 96.69 108 PHE A CA 1
ATOM 836 C C . PHE A 1 108 ? -5.685 -3.073 13.777 1.00 96.69 108 PHE A C 1
ATOM 838 O O . PHE A 1 108 ? -6.056 -3.492 14.869 1.00 96.69 108 PHE A O 1
ATOM 845 N N . ALA A 1 109 ? -4.402 -2.829 13.503 1.00 96.06 109 ALA A N 1
ATOM 846 C CA . ALA A 1 109 ? -3.312 -2.997 14.470 1.00 96.06 109 ALA A CA 1
ATOM 847 C C . ALA A 1 109 ? -2.177 -1.967 14.253 1.00 96.06 109 ALA A C 1
ATOM 849 O O . ALA A 1 109 ? -1.009 -2.363 14.097 1.00 96.06 109 ALA A O 1
ATOM 850 N N . PRO A 1 110 ? -2.490 -0.656 14.158 1.00 94.56 110 PRO A N 1
ATOM 851 C CA . PRO A 1 110 ? -1.510 0.387 13.851 1.00 94.56 110 PRO A CA 1
ATOM 852 C C . PRO A 1 110 ? -0.351 0.428 14.855 1.00 94.56 110 PRO A C 1
ATOM 854 O O . PRO A 1 110 ? 0.788 0.645 14.464 1.00 94.56 110 PRO A O 1
ATOM 857 N N . GLU A 1 111 ? -0.594 0.124 16.126 1.00 93.44 111 GLU A N 1
ATOM 858 C CA . GLU A 1 111 ? 0.414 0.055 17.189 1.00 93.44 111 GLU A CA 1
ATOM 859 C C . GLU A 1 111 ? 1.506 -1.000 16.952 1.00 93.44 111 GLU A C 1
ATOM 861 O O . GLU A 1 111 ? 2.552 -0.966 17.593 1.00 93.44 111 GLU A O 1
ATOM 866 N N . THR A 1 112 ? 1.278 -1.938 16.026 1.00 93.12 112 THR A N 1
ATOM 867 C CA . THR A 1 112 ? 2.268 -2.951 15.629 1.00 93.12 112 THR A CA 1
ATOM 868 C C . THR A 1 112 ? 3.180 -2.491 14.489 1.00 93.12 112 THR A C 1
ATOM 870 O O . THR A 1 112 ? 4.058 -3.245 14.065 1.00 93.12 112 THR A O 1
ATOM 873 N N . VAL A 1 113 ? 2.961 -1.286 13.957 1.00 91.44 113 VAL A N 1
ATOM 874 C CA . VAL A 1 113 ? 3.860 -0.651 12.993 1.00 91.44 113 VAL A CA 1
ATOM 875 C C . VAL A 1 113 ? 4.994 0.008 13.762 1.00 91.44 113 VAL A C 1
ATOM 877 O O . VAL A 1 113 ? 4.774 0.875 14.603 1.00 91.44 113 VAL A O 1
ATOM 880 N N . GLU A 1 114 ? 6.218 -0.400 13.449 1.00 84.00 114 GLU A N 1
ATOM 881 C CA . GLU A 1 114 ? 7.418 0.130 14.093 1.00 84.00 114 GLU A CA 1
ATOM 882 C C . GLU A 1 114 ? 7.548 1.661 13.912 1.00 84.00 114 GLU A C 1
ATOM 884 O O . GLU A 1 114 ? 7.193 2.194 12.851 1.00 84.00 114 GLU A O 1
ATOM 889 N N . PRO A 1 115 ? 8.089 2.391 14.903 1.00 77.31 115 PRO A N 1
ATOM 890 C CA . PRO A 1 115 ? 8.353 3.825 14.790 1.00 77.31 115 PRO A CA 1
ATOM 891 C C . PRO A 1 115 ? 9.497 4.122 13.804 1.00 77.31 115 PRO A C 1
ATOM 893 O O . PRO A 1 115 ? 10.281 3.241 13.459 1.00 77.31 115 PRO A O 1
ATOM 896 N N . ASP A 1 116 ? 9.607 5.363 13.334 1.00 68.44 116 ASP A N 1
ATOM 897 C CA . ASP A 1 116 ? 10.595 5.792 12.325 1.00 68.44 116 ASP A CA 1
ATOM 898 C C . ASP A 1 116 ? 12.045 5.569 12.791 1.00 68.44 116 ASP A C 1
ATOM 900 O O . ASP A 1 116 ? 12.849 5.042 12.029 1.00 68.44 116 ASP A O 1
ATOM 904 N N . ASP A 1 117 ? 12.336 5.833 14.071 1.00 59.16 117 ASP A N 1
ATOM 905 C CA . ASP A 1 117 ? 13.673 5.713 14.685 1.00 59.16 117 ASP A CA 1
ATOM 906 C C . ASP A 1 117 ? 14.163 4.263 14.887 1.00 59.16 117 ASP A C 1
ATOM 908 O O . ASP A 1 117 ? 15.267 4.023 15.390 1.00 59.16 117 ASP A O 1
ATOM 912 N N . SER A 1 118 ? 13.364 3.257 14.515 1.00 57.50 118 SER A N 1
ATOM 913 C CA . SER A 1 118 ? 13.726 1.842 14.654 1.00 57.50 118 SER A CA 1
ATOM 914 C C . SER A 1 118 ? 14.701 1.396 13.550 1.00 57.50 118 SER A C 1
ATOM 916 O O . SER A 1 118 ? 14.378 0.637 12.646 1.00 57.50 118 SER A O 1
ATOM 918 N N . ASN A 1 119 ? 15.929 1.906 13.645 1.00 43.94 119 ASN A N 1
ATOM 919 C CA . ASN A 1 119 ? 17.211 1.541 13.026 1.00 43.94 119 ASN A CA 1
ATOM 920 C C . ASN A 1 119 ? 17.269 0.284 12.106 1.00 43.94 119 ASN A C 1
ATOM 922 O O . ASN A 1 119 ? 18.067 -0.636 12.320 1.00 43.94 119 ASN A O 1
ATOM 926 N N . ARG A 1 120 ? 16.468 0.222 11.034 1.00 51.09 120 ARG A N 1
ATOM 927 C CA . ARG A 1 120 ? 16.614 -0.764 9.955 1.00 51.09 120 ARG A CA 1
ATOM 928 C C . ARG A 1 120 ? 17.448 -0.144 8.842 1.00 51.09 120 ARG A C 1
ATOM 930 O O . ARG A 1 120 ? 16.987 0.741 8.133 1.00 51.09 120 ARG A O 1
ATOM 937 N N . LYS A 1 121 ? 18.636 -0.715 8.613 1.00 48.97 121 LYS A N 1
ATOM 938 C CA . LYS A 1 121 ? 19.582 -0.444 7.502 1.00 48.97 121 LYS A CA 1
ATOM 939 C C . LYS A 1 121 ? 19.002 -0.566 6.068 1.00 48.97 121 LYS A C 1
ATOM 941 O O . LYS A 1 121 ? 19.765 -0.674 5.115 1.00 48.97 121 LYS A O 1
ATOM 946 N N . VAL A 1 122 ? 17.681 -0.643 5.886 1.00 51.78 122 VAL A N 1
ATOM 947 C CA . VAL A 1 122 ? 17.030 -1.087 4.640 1.00 51.78 122 VAL A CA 1
ATOM 948 C C . VAL A 1 122 ? 16.304 0.053 3.900 1.00 51.78 122 VAL A C 1
ATOM 950 O O . VAL A 1 122 ? 16.073 -0.067 2.700 1.00 51.78 122 VAL A O 1
ATOM 953 N N . CYS A 1 123 ? 15.990 1.187 4.544 1.00 56.41 123 CYS A N 1
ATOM 954 C CA . CYS A 1 123 ? 15.270 2.304 3.901 1.00 56.41 123 CYS A CA 1
ATOM 955 C C . CYS A 1 123 ? 16.239 3.385 3.387 1.00 56.41 123 CYS A C 1
ATOM 957 O O . CYS A 1 123 ? 16.311 4.471 3.942 1.00 56.41 123 CYS A O 1
ATOM 959 N N . HIS A 1 124 ? 17.036 3.105 2.350 1.00 55.59 124 HIS A N 1
ATOM 960 C CA . HIS A 1 124 ? 17.968 4.113 1.793 1.00 55.59 124 HIS A CA 1
ATOM 961 C C . HIS A 1 124 ? 17.475 4.768 0.490 1.00 55.59 124 HIS A C 1
ATOM 963 O O . HIS A 1 124 ? 18.120 5.674 -0.024 1.00 55.59 124 HIS A O 1
ATOM 969 N N . ASN A 1 125 ? 16.323 4.349 -0.041 1.00 62.88 125 ASN A N 1
ATOM 970 C CA . ASN A 1 125 ? 15.794 4.836 -1.325 1.00 62.88 125 ASN A CA 1
ATOM 971 C C . ASN A 1 125 ? 14.318 5.266 -1.239 1.00 62.88 125 ASN A C 1
ATOM 973 O O . ASN A 1 125 ? 13.606 5.359 -2.234 1.00 62.88 125 ASN A O 1
ATOM 977 N N . CYS A 1 126 ? 13.833 5.478 -0.015 1.00 62.94 126 CYS A N 1
ATOM 978 C CA . CYS A 1 126 ? 12.435 5.776 0.252 1.00 62.94 126 CYS A CA 1
ATOM 979 C C . CYS A 1 126 ? 12.163 7.288 0.376 1.00 62.94 126 CYS A C 1
ATOM 981 O O . CYS A 1 126 ? 11.028 7.699 0.184 1.00 62.94 126 CYS A O 1
ATOM 983 N N . GLY A 1 127 ? 13.144 8.148 0.664 1.00 54.81 127 GLY A N 1
ATOM 984 C CA . GLY A 1 127 ? 12.925 9.607 0.690 1.00 54.81 127 GLY A CA 1
ATOM 985 C C . GLY A 1 127 ? 11.849 10.094 1.677 1.00 54.81 127 GLY A C 1
ATOM 986 O O . GLY A 1 127 ? 11.406 11.232 1.574 1.00 54.81 127 GLY A O 1
ATOM 987 N N . CYS A 1 128 ? 11.411 9.256 2.626 1.00 56.19 128 CYS A N 1
ATOM 988 C CA . CYS A 1 128 ? 10.399 9.617 3.625 1.00 56.19 128 CYS A CA 1
ATOM 989 C C . CYS A 1 128 ? 10.955 10.347 4.846 1.00 56.19 128 CYS A C 1
ATOM 991 O O . CYS A 1 128 ? 10.175 10.673 5.732 1.00 56.19 128 CYS A O 1
ATOM 993 N N . GLY A 1 129 ? 12.263 10.621 4.883 1.00 50.50 129 GLY A N 1
ATOM 994 C CA . GLY A 1 129 ? 12.893 11.359 5.980 1.00 50.50 129 GLY A CA 1
ATOM 995 C C . GLY A 1 129 ? 12.856 10.635 7.330 1.00 50.50 129 GLY A C 1
ATOM 996 O O . GLY A 1 129 ? 12.868 11.315 8.350 1.00 50.50 129 GLY A O 1
ATOM 997 N N . CYS A 1 130 ? 12.770 9.299 7.316 1.00 47.50 130 CYS A N 1
ATOM 998 C CA . CYS A 1 130 ? 12.989 8.441 8.482 1.00 47.50 130 CYS A CA 1
ATOM 999 C C . CYS A 1 130 ? 14.456 8.448 8.918 1.00 47.50 130 CYS A C 1
ATOM 1001 O O . CYS A 1 130 ? 15.326 8.542 8.016 1.00 47.50 130 CYS A O 1
#

Sequence (130 aa):
MSMKKITISICSQNHIRDNWKVNLEGDEFNAFTEGLSEELAAFGVELDCIRNDVVTVNVNSYADLLNAVRVTSPSDGFINKCVGHIIGQSQNLKLFEDIKRAVNRVAFAPETVEPDDSNRKVCHNCGCGC

pLDDT: mean 88.1, std 13.39, range [43.94, 98.25]

Secondary structure (DSSP, 8-state):
-PPEEEEEEEEEEEESSGGG---SSSHHHHHHHHHHHHH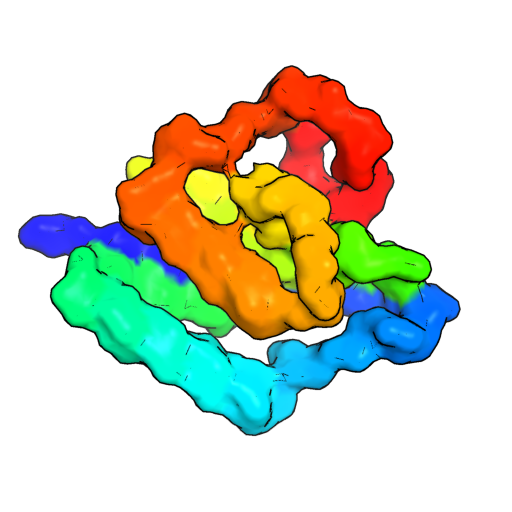HHTTTEEEEEEEEEEEEEEESSHHHHHHTEEEEEGGGTEEEEEHHHHH-S-SS--HHHHHHHHHHHHHH-GGGSPPTTS--TT-SS--S--